Protein AF-M1GMA3-F1 (afdb_monomer_lite)

Organism: Cirrhinus mrigala (NCBI:txid683832)

Secondary structure (DSSP, 8-state):
---------------SHHHHHHHHHHHHHHSS------EEE-EEE--TTT-SSS-EEESSSTT-EEETT-EEETTEEEP-S-S---------------SSS-SS---EEEEEEEEE--TTTTS-EEEEEEEEEESPPPP-

InterPro domains:
  IPR002960 Lymphotoxin-alpha [PR01236] (49-66)
  IPR002960 Lymphotoxin-alpha [PR01236] (69-87)
  IPR002960 Lymphotoxin-alpha [PR01236] (101-121)
  IPR002960 Lymphotoxin-alpha [PR01236] (126-140)
  IPR006052 Tumour necrosis factor domain [PF00229] (55-137)
  IPR006052 Tumour necrosis factor domain [PS50049] (38-140)
  IPR008983 Tumour necrosis factor-like domain superfamily [G3DSA:2.60.120.40] (28-140)
  IPR008983 Tumour necrosis factor-like domain superfamily [SSF49842] (37-137)

Radius of gyration: 21.77 Å; chains: 1; bounding box: 49×52×54 Å

pLDDT: mean 76.59, std 21.21, range [29.86, 96.94]

Structure (mmCIF, N/CA/C/O backbone):
data_AF-M1GMA3-F1
#
_entry.id   AF-M1GMA3-F1
#
loop_
_atom_site.group_PDB
_atom_site.id
_atom_site.type_symbol
_atom_site.label_atom_id
_atom_site.label_alt_id
_atom_site.label_comp_id
_atom_site.label_asym_id
_atom_site.label_entity_id
_atom_site.label_seq_id
_atom_site.pdbx_PDB_ins_code
_atom_site.Cartn_x
_atom_site.Cartn_y
_atom_site.Cartn_z
_atom_site.occupancy
_atom_site.B_iso_or_equiv
_atom_site.auth_seq_id
_atom_site.auth_comp_id
_atom_site.auth_asym_id
_atom_site.auth_atom_id
_atom_site.pdbx_PDB_model_num
ATOM 1 N N . ALA A 1 1 ? -0.724 -16.749 -13.989 1.00 35.34 1 ALA A N 1
ATOM 2 C CA . ALA A 1 1 ? -1.403 -17.084 -12.723 1.00 35.34 1 ALA A CA 1
ATOM 3 C C . ALA A 1 1 ? -0.472 -17.984 -11.923 1.00 35.34 1 ALA A C 1
ATOM 5 O O . ALA A 1 1 ? -0.035 -18.988 -12.469 1.00 35.34 1 ALA A O 1
ATOM 6 N N . ALA A 1 2 ? -0.097 -17.596 -10.706 1.00 29.86 2 ALA A N 1
ATOM 7 C CA . ALA A 1 2 ? 0.725 -18.425 -9.828 1.00 29.86 2 ALA A CA 1
ATOM 8 C C . ALA A 1 2 ? -0.135 -18.855 -8.637 1.00 29.86 2 ALA A C 1
ATOM 10 O O . ALA A 1 2 ? -0.730 -18.011 -7.970 1.00 29.86 2 ALA A O 1
ATOM 11 N N . THR A 1 3 ? -0.224 -20.162 -8.407 1.00 30.78 3 THR A N 1
ATOM 12 C CA . THR A 1 3 ? -0.965 -20.757 -7.293 1.00 30.78 3 THR A CA 1
ATOM 13 C C . THR A 1 3 ? 0.042 -21.275 -6.278 1.00 30.78 3 THR A C 1
ATOM 15 O O . THR A 1 3 ? 0.908 -22.078 -6.620 1.00 30.78 3 THR A O 1
ATOM 18 N N . VAL A 1 4 ? -0.069 -20.820 -5.031 1.00 31.38 4 VAL A N 1
ATOM 19 C CA . VAL A 1 4 ? 0.699 -21.360 -3.905 1.00 31.38 4 VAL A CA 1
ATOM 20 C C . VAL A 1 4 ? -0.169 -22.410 -3.214 1.00 31.38 4 VAL A C 1
ATOM 22 O O . VAL A 1 4 ? -1.209 -22.080 -2.649 1.00 31.38 4 VAL A O 1
ATOM 25 N N . CYS A 1 5 ? 0.246 -23.675 -3.272 1.00 31.34 5 CYS A N 1
ATOM 26 C CA . CYS A 1 5 ? -0.392 -24.777 -2.552 1.00 31.34 5 CYS A CA 1
ATOM 27 C C . CYS A 1 5 ? 0.442 -25.129 -1.316 1.00 31.34 5 CYS A C 1
ATOM 29 O O . CYS A 1 5 ? 1.609 -25.491 -1.446 1.00 31.34 5 CYS A O 1
ATOM 31 N N . PHE A 1 6 ? -0.157 -25.078 -0.125 1.00 39.34 6 PHE A N 1
ATOM 32 C CA . PHE A 1 6 ? 0.461 -25.608 1.090 1.00 39.34 6 PHE A CA 1
ATOM 33 C C . PHE A 1 6 ? -0.096 -27.000 1.385 1.00 39.34 6 PHE A C 1
ATOM 35 O O . PHE A 1 6 ? -1.262 -27.152 1.747 1.00 39.34 6 PHE A O 1
ATOM 42 N N . THR A 1 7 ? 0.741 -28.027 1.263 1.00 37.69 7 THR A N 1
ATOM 43 C CA . THR A 1 7 ? 0.444 -29.364 1.785 1.00 37.69 7 THR A CA 1
ATOM 44 C C . THR A 1 7 ? 0.881 -29.435 3.244 1.00 37.69 7 THR A C 1
ATOM 46 O O . THR A 1 7 ? 2.074 -29.488 3.542 1.00 37.69 7 THR A O 1
ATOM 49 N N . LEU A 1 8 ? -0.082 -29.429 4.167 1.00 40.69 8 LEU A N 1
ATOM 50 C CA . LEU A 1 8 ? 0.176 -29.687 5.583 1.00 40.69 8 LEU A CA 1
ATOM 51 C C . LEU A 1 8 ? 0.424 -31.185 5.783 1.00 40.69 8 LEU A C 1
ATOM 53 O O . LEU A 1 8 ? -0.509 -31.986 5.788 1.00 40.69 8 LEU A O 1
ATOM 57 N N . ASN A 1 9 ? 1.691 -31.561 5.955 1.00 34.72 9 ASN A N 1
ATOM 58 C CA . ASN A 1 9 ? 2.058 -32.917 6.339 1.00 34.72 9 ASN A CA 1
ATOM 59 C C . ASN A 1 9 ? 1.936 -33.050 7.866 1.00 34.72 9 ASN A C 1
ATOM 61 O O . ASN A 1 9 ? 2.727 -32.482 8.622 1.00 34.72 9 ASN A O 1
ATOM 65 N N . LYS A 1 10 ? 0.894 -33.743 8.333 1.00 36.56 10 LYS A N 1
ATOM 66 C CA . LYS A 1 10 ? 0.635 -33.955 9.762 1.00 36.56 10 LYS A CA 1
ATOM 67 C C . LYS A 1 10 ? 1.551 -35.066 10.282 1.00 36.56 10 LYS A C 1
ATOM 69 O O . LYS A 1 10 ? 1.175 -36.232 10.273 1.00 36.56 10 LYS A O 1
ATOM 74 N N . SER A 1 11 ? 2.734 -34.696 10.766 1.00 42.72 11 SER A N 1
ATOM 75 C CA . SER A 1 11 ? 3.538 -35.580 11.614 1.00 42.72 11 SER A CA 1
ATOM 76 C C . SER A 1 11 ? 2.916 -35.622 13.013 1.00 42.72 11 SER A C 1
ATOM 78 O O . SER A 1 11 ? 2.825 -34.596 13.690 1.00 42.72 11 SER A O 1
ATOM 80 N N . GLN A 1 12 ? 2.416 -36.789 13.422 1.00 48.56 12 GLN A N 1
ATOM 81 C CA . GLN A 1 12 ? 2.020 -37.046 14.805 1.00 48.56 12 GLN A CA 1
ATOM 82 C C . GLN A 1 12 ? 3.291 -37.184 15.643 1.00 48.56 12 GLN A C 1
ATOM 84 O O . GLN A 1 12 ? 3.921 -38.235 15.636 1.00 48.56 12 GLN A O 1
ATOM 89 N N . ASN A 1 13 ? 3.661 -36.129 16.367 1.00 40.94 13 ASN A N 1
ATOM 90 C CA . ASN A 1 13 ? 4.629 -36.241 17.449 1.00 40.94 13 ASN A CA 1
ATOM 91 C C . ASN A 1 13 ? 4.067 -35.563 18.706 1.00 40.94 13 ASN A C 1
ATOM 93 O O . ASN A 1 13 ? 3.649 -34.408 18.662 1.00 40.94 13 ASN A O 1
ATOM 97 N N . ASN A 1 14 ? 3.993 -36.371 19.765 1.00 40.75 14 ASN A N 1
ATOM 98 C CA . ASN A 1 14 ? 3.551 -36.148 21.144 1.00 40.75 14 ASN A CA 1
ATOM 99 C C . ASN A 1 14 ? 3.031 -34.749 21.512 1.00 40.75 14 ASN A C 1
ATOM 101 O O . ASN A 1 14 ? 3.751 -33.758 21.624 1.00 40.75 14 ASN A O 1
ATOM 105 N N . GLN A 1 15 ? 1.722 -34.728 21.740 1.00 51.31 15 GLN A N 1
ATOM 106 C CA . GLN A 1 15 ? 0.866 -33.564 21.839 1.00 51.31 15 GLN A CA 1
ATOM 107 C C . GLN A 1 15 ? 0.492 -33.309 23.305 1.00 51.31 15 GLN A C 1
ATOM 109 O O . GLN A 1 15 ? -0.585 -33.699 23.739 1.00 51.31 15 GLN A O 1
ATOM 114 N N . GLU A 1 16 ? 1.366 -32.642 24.060 1.00 46.53 16 GLU A N 1
ATOM 115 C CA . GLU A 1 16 ? 1.027 -32.196 25.426 1.00 46.53 16 GLU A CA 1
ATOM 116 C C . GLU A 1 16 ? 1.338 -30.707 25.657 1.00 46.53 16 GLU A C 1
ATOM 118 O O . GLU A 1 16 ? 0.522 -29.989 26.220 1.00 46.53 16 GLU A O 1
ATOM 123 N N . SER A 1 17 ? 2.416 -30.168 25.075 1.00 45.75 17 SER A N 1
ATOM 124 C CA . SER A 1 17 ? 2.776 -28.744 25.235 1.00 45.75 17 SER A CA 1
ATOM 125 C C . SER A 1 17 ? 2.035 -27.781 24.282 1.00 45.75 17 SER A C 1
ATOM 127 O O . SER A 1 17 ? 1.760 -26.634 24.629 1.00 45.75 17 SER A O 1
ATOM 129 N N . GLY A 1 18 ? 1.648 -28.233 23.083 1.00 46.16 18 GLY A N 1
ATOM 130 C CA . GLY A 1 18 ? 1.003 -27.377 22.071 1.00 46.16 18 GLY A CA 1
ATOM 131 C C . GLY A 1 18 ? -0.497 -27.133 22.281 1.00 46.16 18 GLY A C 1
ATOM 132 O O . GLY A 1 18 ? -1.074 -26.246 21.646 1.00 46.16 18 GLY A O 1
ATOM 133 N N . ASN A 1 19 ? -1.138 -27.917 23.151 1.00 48.44 19 ASN A N 1
ATOM 134 C CA . ASN A 1 19 ? -2.568 -27.795 23.428 1.00 48.44 19 ASN A CA 1
ATOM 135 C C . ASN A 1 19 ? -2.839 -26.636 24.392 1.00 48.44 19 ASN A C 1
ATOM 137 O O . ASN A 1 19 ? -3.740 -25.847 24.132 1.00 48.44 19 ASN A O 1
ATOM 141 N N . GLU A 1 20 ? -2.010 -26.487 25.426 1.00 49.41 20 GLU A N 1
ATOM 142 C CA . GLU A 1 20 ? -2.079 -25.413 26.428 1.00 49.41 20 GLU A CA 1
ATOM 143 C C . GLU A 1 20 ? -2.001 -24.022 25.779 1.00 49.41 20 GLU A C 1
ATOM 145 O O . GLU A 1 20 ? -2.865 -23.175 26.002 1.00 49.41 20 GLU A O 1
ATOM 150 N N . LEU A 1 21 ? -1.036 -23.811 24.874 1.00 53.88 21 LEU A N 1
ATOM 151 C CA . LEU A 1 21 ? -0.874 -22.528 24.181 1.00 53.88 21 LEU A CA 1
ATOM 152 C C . LEU A 1 21 ? -2.060 -22.215 23.248 1.00 53.88 21 LEU A C 1
ATOM 154 O O . LEU A 1 21 ? -2.468 -21.062 23.114 1.00 53.88 21 LEU A O 1
ATOM 158 N N . ARG A 1 22 ? -2.644 -23.242 22.607 1.00 50.38 22 ARG A N 1
ATOM 159 C CA . ARG A 1 22 ? -3.828 -23.092 21.738 1.00 50.38 22 ARG A CA 1
ATOM 160 C C . ARG A 1 22 ? -5.124 -22.903 22.519 1.00 50.38 22 ARG A C 1
ATOM 162 O O . ARG A 1 22 ? -6.023 -22.240 22.006 1.00 50.38 22 ARG A O 1
ATOM 169 N N . LEU A 1 23 ? -5.234 -23.495 23.706 1.00 54.00 23 LEU A N 1
ATOM 170 C CA . LEU A 1 23 ? -6.373 -23.331 24.607 1.00 54.00 23 LEU A CA 1
ATOM 171 C C . LEU A 1 23 ? -6.350 -21.931 25.225 1.00 54.00 23 LEU A C 1
ATOM 173 O O . LEU A 1 23 ? -7.351 -21.228 25.129 1.00 54.00 23 LEU A O 1
ATOM 177 N N . ALA A 1 24 ? -5.189 -21.456 25.689 1.00 51.25 24 ALA A N 1
ATOM 178 C CA . ALA A 1 24 ? -5.021 -20.095 26.202 1.00 51.25 24 ALA A CA 1
ATOM 179 C C . ALA A 1 24 ? -5.343 -19.015 25.148 1.00 51.25 24 ALA A C 1
ATOM 181 O O . ALA A 1 24 ? -6.018 -18.033 25.457 1.00 51.25 24 ALA A O 1
ATOM 182 N N . LEU A 1 25 ? -4.937 -19.229 23.887 1.00 51.09 25 LEU A N 1
ATOM 183 C CA . LEU A 1 25 ? -5.265 -18.364 22.741 1.00 51.09 25 LEU A CA 1
ATOM 184 C C . LEU A 1 25 ? -6.718 -18.474 22.257 1.00 51.09 25 LEU A C 1
ATOM 186 O O . LEU A 1 25 ? -7.117 -17.705 21.393 1.00 51.09 25 LEU A O 1
ATOM 190 N N . ARG A 1 26 ? -7.509 -19.441 22.724 1.00 53.22 26 ARG A N 1
ATOM 191 C CA . ARG A 1 26 ? -8.947 -19.517 22.414 1.00 53.22 26 ARG A CA 1
ATOM 192 C C . ARG A 1 26 ? -9.786 -18.960 23.556 1.00 53.22 26 ARG A C 1
ATOM 194 O O . ARG A 1 26 ? -10.747 -18.251 23.283 1.00 53.22 26 ARG A O 1
ATOM 201 N N . ASP A 1 27 ? -9.382 -19.206 24.798 1.00 51.81 27 ASP A N 1
ATOM 202 C CA . ASP A 1 27 ? -10.095 -18.745 25.993 1.00 51.81 27 ASP A CA 1
ATOM 203 C C . ASP A 1 27 ? -9.977 -17.239 26.245 1.00 51.81 27 ASP A C 1
ATOM 205 O O . ASP A 1 27 ? -10.897 -16.631 26.787 1.00 51.81 27 ASP A O 1
ATOM 209 N N . THR A 1 28 ? -8.888 -16.601 25.809 1.00 50.34 28 THR A N 1
ATOM 210 C CA . THR A 1 28 ? -8.774 -15.132 25.869 1.00 50.34 28 THR A CA 1
ATOM 211 C C . THR A 1 28 ? -9.664 -14.425 24.847 1.00 50.34 28 THR A C 1
ATOM 213 O O . THR A 1 28 ? -10.107 -13.312 25.102 1.00 50.34 28 THR A O 1
ATOM 216 N N . PHE A 1 29 ? -9.985 -15.071 23.722 1.00 48.78 29 PHE A N 1
ATOM 217 C CA . PHE A 1 29 ? -10.790 -14.476 22.647 1.00 48.78 29 PHE A CA 1
ATOM 218 C C . PHE A 1 29 ? -12.264 -14.908 22.662 1.00 48.78 29 PHE A C 1
ATOM 220 O O . PHE A 1 29 ? -13.071 -14.327 21.947 1.00 48.78 29 PHE A O 1
ATOM 227 N N . SER A 1 30 ? -12.644 -15.923 23.441 1.00 49.31 30 SER A N 1
ATOM 228 C CA . SER A 1 30 ? -14.041 -16.369 23.563 1.00 49.31 30 SER A CA 1
ATOM 229 C C . SER A 1 30 ? -14.845 -15.568 24.593 1.00 49.31 30 SER A C 1
ATOM 231 O O . SER A 1 30 ? -16.072 -15.649 24.606 1.00 49.31 30 SER A O 1
ATOM 233 N N . LYS A 1 31 ? -14.161 -14.813 25.465 1.00 47.47 31 LYS A N 1
ATOM 234 C CA . LYS A 1 31 ? -14.759 -14.130 26.622 1.00 47.47 31 LYS A CA 1
ATOM 235 C C . LYS A 1 31 ? -15.082 -12.654 26.395 1.00 47.47 31 LYS A C 1
ATOM 237 O O . LYS A 1 31 ? -15.864 -12.084 27.151 1.00 47.47 31 LYS A O 1
ATOM 242 N N . GLU A 1 32 ? -14.523 -12.050 25.355 1.00 48.12 32 GLU A N 1
ATOM 243 C CA . GLU A 1 32 ? -14.961 -10.749 24.859 1.00 48.12 32 GLU A CA 1
ATOM 244 C C . GLU A 1 32 ? -15.945 -10.973 23.706 1.00 48.12 32 GLU A C 1
ATOM 246 O O . GLU A 1 32 ? -15.827 -11.949 22.966 1.00 48.12 32 GLU A O 1
ATOM 251 N N . ASN A 1 33 ? -16.925 -10.085 23.521 1.00 46.62 33 ASN A N 1
ATOM 252 C CA . ASN A 1 33 ? -17.676 -9.989 22.265 1.00 46.62 33 ASN A CA 1
ATOM 253 C C . ASN A 1 33 ? -16.687 -9.567 21.163 1.00 46.62 33 ASN A C 1
ATOM 255 O O . ASN A 1 33 ? -16.650 -8.399 20.778 1.00 46.62 33 ASN A O 1
ATOM 259 N N . VAL A 1 34 ? -15.823 -10.484 20.716 1.00 51.25 34 VAL A N 1
ATOM 260 C CA . VAL A 1 34 ? -14.736 -10.191 19.787 1.00 51.25 34 VAL A CA 1
ATOM 261 C C . VAL A 1 34 ? -15.373 -9.874 18.446 1.00 51.25 34 VAL A C 1
ATOM 263 O O . VAL A 1 34 ? -15.679 -10.751 17.637 1.00 51.25 34 VAL A O 1
ATOM 266 N N . THR A 1 35 ? -15.563 -8.578 18.204 1.00 55.22 35 THR A N 1
ATOM 267 C CA . THR A 1 35 ? -15.587 -8.017 16.858 1.00 55.22 35 THR A CA 1
ATOM 268 C C . THR A 1 35 ? -14.470 -8.700 16.083 1.00 55.22 35 THR A C 1
ATOM 270 O O . THR A 1 35 ? -13.341 -8.719 16.576 1.00 55.22 35 THR A O 1
ATOM 273 N N . SER A 1 36 ? -14.786 -9.320 14.939 1.00 65.56 36 SER A N 1
ATOM 274 C CA . SER A 1 36 ? -13.828 -10.097 14.139 1.00 65.56 36 SER A CA 1
ATOM 275 C C . SER A 1 36 ? -12.450 -9.437 14.169 1.00 65.56 36 SER A C 1
ATOM 277 O O . SER A 1 36 ? -12.379 -8.237 13.901 1.00 65.56 36 SER A O 1
ATOM 279 N N . ARG A 1 37 ? -11.389 -10.178 14.509 1.00 79.81 37 ARG A N 1
ATOM 280 C CA . ARG A 1 37 ? -10.025 -9.637 14.621 1.00 79.81 37 ARG A CA 1
ATOM 281 C C . ARG A 1 37 ? -9.732 -8.668 13.467 1.00 79.81 37 ARG A C 1
ATOM 283 O O . ARG A 1 37 ? -10.014 -8.998 12.313 1.00 79.81 37 ARG A O 1
ATOM 290 N N . ALA A 1 38 ? -9.216 -7.483 13.794 1.00 91.75 38 ALA A N 1
ATOM 291 C CA . ALA A 1 38 ? -8.900 -6.454 12.812 1.00 91.75 38 ALA A CA 1
ATOM 292 C C . ALA A 1 38 ? -7.959 -7.031 11.747 1.00 91.75 38 ALA A C 1
ATOM 294 O O . ALA A 1 38 ? -6.817 -7.391 12.039 1.00 91.75 38 ALA A O 1
ATOM 295 N N . ALA A 1 39 ? -8.467 -7.170 10.526 1.00 93.25 39 ALA A N 1
ATOM 296 C CA . ALA A 1 39 ? -7.708 -7.643 9.382 1.00 93.25 39 ALA A CA 1
ATOM 297 C C . ALA A 1 39 ? -8.175 -6.932 8.112 1.00 93.25 39 ALA A C 1
ATOM 299 O O . ALA A 1 39 ? -9.360 -6.662 7.922 1.00 93.25 39 ALA A O 1
ATOM 300 N N . ILE A 1 40 ? -7.223 -6.613 7.246 1.00 93.69 40 ILE A N 1
ATOM 301 C CA . ILE A 1 40 ? -7.501 -6.015 5.949 1.00 93.69 40 ILE A CA 1
ATOM 302 C C . ILE A 1 40 ? -6.492 -6.553 4.939 1.00 93.69 40 ILE A C 1
ATOM 304 O O . ILE A 1 40 ? -5.299 -6.655 5.229 1.00 93.69 40 ILE A O 1
ATOM 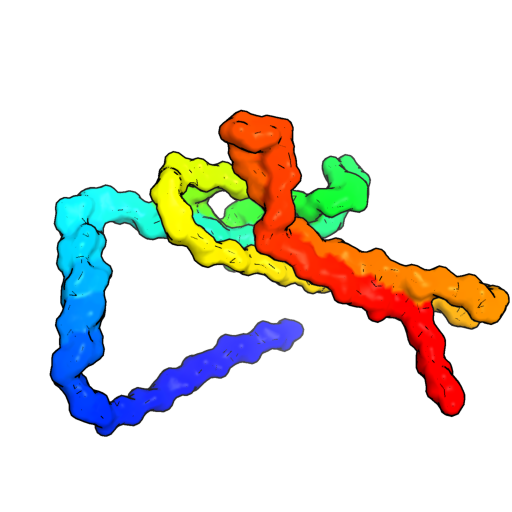308 N N . HIS A 1 41 ? -6.985 -6.923 3.765 1.00 94.62 41 HIS A N 1
ATOM 309 C CA . HIS A 1 41 ? -6.178 -7.223 2.591 1.00 94.62 41 HIS A CA 1
ATOM 310 C C . HIS A 1 41 ? -6.716 -6.376 1.448 1.00 94.62 41 HIS A C 1
ATOM 312 O O . HIS A 1 41 ? -7.928 -6.307 1.243 1.00 94.62 41 HIS A O 1
ATOM 318 N N . LEU A 1 42 ? -5.822 -5.718 0.721 1.00 94.31 42 LEU A N 1
ATOM 319 C CA . LEU A 1 42 ? -6.180 -4.784 -0.336 1.00 94.31 42 LEU A CA 1
ATOM 320 C C . LEU A 1 42 ? -5.421 -5.140 -1.602 1.00 94.31 42 LEU A C 1
ATOM 322 O O . LEU A 1 42 ? -4.239 -5.482 -1.561 1.00 94.31 42 LEU A O 1
ATOM 326 N N . THR A 1 43 ? -6.101 -4.975 -2.726 1.00 93.62 43 THR A N 1
ATOM 327 C CA . THR A 1 43 ? -5.487 -4.931 -4.046 1.00 93.62 43 THR A CA 1
ATOM 328 C C . THR A 1 43 ? -5.532 -3.491 -4.542 1.00 93.62 43 THR A C 1
ATOM 330 O O . THR A 1 43 ? -6.383 -2.694 -4.141 1.00 93.62 43 THR A O 1
ATOM 333 N N . GLY A 1 44 ? -4.568 -3.100 -5.362 1.00 90.94 44 GLY A N 1
ATOM 334 C CA . GLY A 1 44 ? -4.445 -1.723 -5.813 1.00 90.94 44 GLY A CA 1
ATOM 335 C C . GLY A 1 44 ? -3.529 -1.626 -7.014 1.00 90.94 44 GLY A C 1
ATOM 336 O O . GLY A 1 44 ? -2.765 -2.546 -7.307 1.00 90.94 44 GLY A O 1
ATOM 337 N N . ALA A 1 45 ? -3.617 -0.503 -7.710 1.00 89.50 45 ALA A N 1
ATOM 338 C CA . ALA A 1 45 ? -2.775 -0.221 -8.858 1.00 89.50 45 ALA A CA 1
ATOM 339 C C . ALA A 1 45 ? -2.307 1.230 -8.820 1.00 89.50 45 ALA A C 1
ATOM 341 O O . ALA A 1 45 ? -2.939 2.101 -8.215 1.00 89.50 45 ALA A O 1
ATOM 342 N N . TYR A 1 46 ? -1.186 1.479 -9.488 1.00 89.94 46 TYR A N 1
ATOM 343 C CA . TYR A 1 46 ? -0.761 2.834 -9.784 1.00 89.94 46 TYR A CA 1
ATOM 344 C C . TYR A 1 46 ? -1.753 3.481 -10.756 1.00 89.94 46 TYR A C 1
ATOM 346 O O . TYR A 1 46 ? -2.117 2.882 -11.769 1.00 89.94 46 TYR A O 1
ATOM 354 N N . ASN A 1 47 ? -2.182 4.703 -10.448 1.00 89.38 47 ASN A N 1
ATOM 355 C CA . ASN A 1 47 ? -3.005 5.505 -11.341 1.00 89.38 47 ASN A CA 1
ATOM 356 C C . ASN A 1 47 ? -2.429 6.930 -11.412 1.00 89.38 47 ASN A C 1
ATOM 358 O O . ASN A 1 47 ? -2.620 7.695 -10.461 1.00 89.38 47 ASN A O 1
ATOM 362 N N . PRO A 1 48 ? -1.779 7.308 -12.531 1.00 88.31 48 PRO A N 1
ATOM 363 C CA . PRO A 1 48 ? -1.097 8.597 -12.659 1.00 88.31 48 PRO A CA 1
ATOM 364 C C . PRO A 1 48 ? -2.054 9.792 -12.576 1.00 88.31 48 PRO A C 1
ATOM 366 O O . PRO A 1 48 ? -1.645 10.881 -12.191 1.00 88.31 48 PRO A O 1
ATOM 369 N N . ASN A 1 49 ? -3.340 9.593 -12.880 1.00 90.88 49 ASN A N 1
ATOM 370 C CA . ASN A 1 49 ? -4.352 10.647 -12.780 1.00 90.88 49 ASN A CA 1
ATOM 371 C C . ASN A 1 49 ? -4.816 10.890 -11.333 1.00 90.88 49 ASN A C 1
ATOM 373 O O . ASN A 1 49 ? -5.541 11.847 -11.074 1.00 90.88 49 ASN A O 1
ATOM 377 N N . VAL A 1 50 ? -4.452 10.006 -10.398 1.00 86.31 50 VAL A N 1
ATOM 378 C CA . VAL A 1 50 ? -4.906 10.032 -8.999 1.00 86.31 50 VAL A CA 1
ATOM 379 C C . VAL A 1 50 ? -3.757 10.373 -8.051 1.00 86.31 50 VAL A C 1
ATOM 381 O O . VAL A 1 50 ? -3.958 11.098 -7.073 1.00 86.31 50 VAL A O 1
ATOM 384 N N . SER A 1 51 ? -2.559 9.846 -8.305 1.00 86.56 51 SER A N 1
ATOM 385 C CA . SER A 1 51 ? -1.346 10.163 -7.551 1.00 86.56 51 SER A CA 1
ATOM 386 C C . SER A 1 51 ? -0.103 9.842 -8.379 1.00 86.56 51 SER A C 1
ATOM 388 O O . SER A 1 51 ? -0.086 8.874 -9.136 1.00 86.56 51 SER A O 1
ATOM 390 N N . ALA A 1 52 ? 0.945 10.648 -8.208 1.00 85.44 52 ALA A N 1
ATOM 391 C CA . ALA A 1 52 ? 2.227 10.431 -8.866 1.00 85.44 52 ALA A CA 1
ATOM 392 C C . ALA A 1 52 ? 3.033 9.274 -8.247 1.00 85.44 52 ALA A C 1
ATOM 394 O O . ALA A 1 52 ? 3.820 8.649 -8.951 1.00 85.44 52 ALA A O 1
ATOM 395 N N . ASP A 1 53 ? 2.826 8.974 -6.963 1.00 85.38 53 ASP A N 1
ATOM 396 C CA . ASP A 1 53 ? 3.731 8.154 -6.148 1.00 85.38 53 ASP A CA 1
ATOM 397 C C . ASP A 1 53 ? 3.025 7.220 -5.145 1.00 85.38 53 ASP A C 1
ATOM 399 O O . ASP A 1 53 ? 3.678 6.392 -4.508 1.00 85.38 53 ASP A O 1
ATOM 403 N N . ARG A 1 54 ? 1.695 7.301 -5.003 1.00 89.06 54 ARG A N 1
ATOM 404 C CA . ARG A 1 54 ? 0.908 6.462 -4.085 1.00 89.06 54 ARG A CA 1
ATOM 405 C C . ARG A 1 54 ? -0.011 5.515 -4.847 1.00 89.06 54 ARG A C 1
ATOM 407 O O . ARG A 1 54 ? -0.629 5.880 -5.847 1.00 89.06 54 ARG A O 1
ATOM 414 N N . LEU A 1 55 ? -0.139 4.295 -4.332 1.00 90.31 55 LEU A N 1
ATOM 415 C CA . LEU A 1 55 ? -1.082 3.311 -4.858 1.00 90.31 55 LEU A CA 1
ATOM 416 C C . LEU A 1 55 ? -2.521 3.696 -4.516 1.00 90.31 55 LEU A C 1
ATOM 418 O O . LEU A 1 55 ? -2.811 4.186 -3.423 1.00 90.31 55 LEU A O 1
ATOM 422 N N . ASP A 1 56 ? -3.427 3.427 -5.451 1.00 90.12 56 ASP A N 1
ATOM 423 C CA . ASP A 1 56 ? -4.859 3.559 -5.226 1.00 90.12 56 ASP A CA 1
ATOM 424 C C . ASP A 1 56 ? -5.451 2.196 -4.840 1.00 90.12 56 ASP A C 1
ATOM 426 O O . ASP A 1 56 ? -5.570 1.289 -5.672 1.00 90.12 56 ASP A O 1
ATOM 430 N N . TRP A 1 57 ? -5.781 2.040 -3.556 1.00 90.62 57 TRP A N 1
ATOM 431 C CA . TRP A 1 57 ? -6.308 0.797 -2.995 1.00 90.62 57 TRP A CA 1
ATOM 432 C C . TRP A 1 57 ? -7.791 0.615 -3.320 1.00 90.62 57 TRP A C 1
ATOM 434 O O . TRP A 1 57 ? -8.632 1.468 -3.023 1.00 90.62 57 TRP A O 1
ATOM 444 N N . LYS A 1 58 ? -8.138 -0.547 -3.871 1.00 83.62 58 LYS A N 1
ATOM 445 C CA . LYS A 1 58 ? -9.508 -0.940 -4.195 1.00 83.62 58 LYS A CA 1
ATOM 446 C C . LYS A 1 58 ? -10.064 -1.827 -3.081 1.00 83.62 58 LYS A C 1
ATOM 448 O O . LYS A 1 58 ? -9.424 -2.768 -2.628 1.00 83.62 58 LYS A O 1
ATOM 453 N N . ARG A 1 59 ? -11.270 -1.494 -2.611 1.00 71.12 59 ARG A N 1
ATOM 454 C CA . ARG A 1 59 ? -11.888 -2.121 -1.426 1.00 71.12 59 ARG A CA 1
ATOM 455 C C . ARG A 1 59 ? -12.776 -3.331 -1.721 1.00 71.12 59 ARG A C 1
ATOM 457 O O . ARG A 1 59 ? -13.037 -4.091 -0.804 1.00 71.12 59 ARG A O 1
ATOM 464 N N . ASN A 1 60 ? -13.210 -3.516 -2.967 1.00 72.56 60 ASN A N 1
ATOM 465 C CA . ASN A 1 60 ? -14.203 -4.532 -3.350 1.00 72.56 60 ASN A CA 1
ATOM 466 C C . ASN A 1 60 ? -13.800 -5.264 -4.640 1.00 72.56 60 ASN A C 1
ATOM 468 O O . ASN A 1 60 ? -14.629 -5.467 -5.526 1.00 72.56 60 ASN A O 1
ATOM 472 N N . GLN A 1 61 ? -12.515 -5.575 -4.792 1.00 80.00 61 GLN A N 1
ATOM 473 C CA . GLN A 1 61 ? -11.998 -6.226 -5.991 1.00 80.00 61 GLN A CA 1
ATOM 474 C C . GLN A 1 61 ? -11.162 -7.449 -5.619 1.00 80.00 61 GLN A C 1
ATOM 476 O O . GLN A 1 61 ? -10.405 -7.422 -4.650 1.00 80.00 61 GLN A O 1
ATOM 481 N N . ASP A 1 62 ? -11.307 -8.517 -6.400 1.00 84.62 62 ASP A N 1
ATOM 482 C CA . ASP A 1 62 ? -10.591 -9.781 -6.235 1.00 84.62 62 ASP A CA 1
ATOM 483 C C . ASP A 1 62 ? -10.760 -10.388 -4.831 1.00 84.62 62 ASP A C 1
ATOM 485 O O . ASP A 1 62 ? -11.864 -10.754 -4.434 1.00 84.62 62 ASP A O 1
ATOM 489 N N . GLN A 1 63 ? -9.661 -10.514 -4.085 1.00 88.94 63 GLN A N 1
ATOM 490 C CA . GLN A 1 63 ? -9.607 -11.075 -2.735 1.00 88.94 63 GLN A CA 1
ATOM 491 C C . GLN A 1 63 ? -9.514 -9.984 -1.655 1.00 88.94 63 GLN A C 1
ATOM 493 O O . GLN A 1 63 ? -9.166 -10.282 -0.512 1.00 88.94 63 GLN A O 1
ATOM 498 N N . ALA A 1 64 ? -9.787 -8.719 -2.001 1.00 91.88 64 ALA A N 1
ATOM 499 C CA . ALA A 1 64 ? -9.779 -7.626 -1.039 1.00 91.88 64 ALA A CA 1
ATOM 500 C C . ALA A 1 64 ? -10.905 -7.785 -0.006 1.00 91.88 64 ALA A C 1
ATOM 502 O O . ALA A 1 64 ? -12.047 -8.098 -0.345 1.00 91.88 64 ALA A O 1
ATOM 503 N N . PHE A 1 65 ? -10.585 -7.545 1.262 1.00 91.38 65 PHE A N 1
ATOM 504 C CA . PHE A 1 65 ? -11.549 -7.555 2.358 1.00 91.38 65 PHE A CA 1
ATOM 505 C C . PHE A 1 65 ? -11.085 -6.642 3.491 1.00 91.38 65 PHE A C 1
ATOM 507 O O . PHE A 1 65 ? -9.890 -6.391 3.647 1.00 91.38 65 PHE A O 1
ATOM 514 N N . ALA A 1 66 ? -12.032 -6.205 4.318 1.00 91.56 66 ALA A N 1
ATOM 515 C CA . ALA A 1 66 ? -11.776 -5.476 5.553 1.00 91.56 66 ALA A CA 1
ATOM 516 C C . ALA A 1 66 ? -12.698 -5.988 6.666 1.00 91.56 66 ALA A C 1
ATOM 518 O O . ALA A 1 66 ? -13.889 -6.206 6.444 1.00 91.56 66 ALA A O 1
ATOM 519 N N . SER A 1 67 ? -12.152 -6.181 7.864 1.00 90.56 67 SER A N 1
ATOM 520 C CA . SER A 1 67 ? -12.878 -6.650 9.043 1.00 90.56 67 SER A CA 1
ATOM 521 C C . SER A 1 67 ? -12.327 -6.010 10.318 1.00 90.56 67 SER A C 1
ATOM 523 O O . SER A 1 67 ? -11.196 -5.521 10.351 1.00 90.56 67 SER A O 1
ATOM 525 N N . GLY A 1 68 ? -13.124 -6.011 11.390 1.00 89.81 68 GLY A N 1
ATOM 526 C CA . GLY A 1 68 ? -12.691 -5.505 12.699 1.00 89.81 68 GLY A CA 1
ATOM 527 C C . GLY A 1 68 ? -12.366 -4.011 12.730 1.00 89.81 68 GLY A C 1
ATOM 528 O O . GLY A 1 68 ? -11.434 -3.605 13.412 1.00 89.81 68 GLY A O 1
ATOM 529 N N . GLY A 1 69 ? -13.100 -3.199 11.963 1.00 91.75 69 GLY A N 1
ATOM 530 C CA . GLY A 1 69 ? -13.011 -1.734 12.008 1.00 91.75 69 GLY A CA 1
ATOM 531 C C . GLY A 1 69 ? -11.883 -1.103 11.187 1.00 91.75 69 GLY A C 1
ATOM 532 O O . GLY A 1 69 ? -11.858 0.119 11.061 1.00 91.75 69 GLY A O 1
ATOM 533 N N . LEU A 1 70 ? -10.985 -1.893 10.586 1.00 92.94 70 LEU A N 1
ATOM 534 C CA . LEU A 1 70 ? -10.016 -1.367 9.622 1.00 92.94 70 LEU A CA 1
ATOM 535 C C . LEU A 1 70 ? -10.748 -0.816 8.399 1.00 92.94 70 LEU A C 1
ATOM 537 O O . LEU A 1 70 ? -11.626 -1.466 7.829 1.00 92.94 70 LEU A O 1
ATOM 541 N N . LYS A 1 71 ? -10.354 0.380 7.976 1.00 92.25 71 LYS A N 1
ATOM 542 C CA . LYS A 1 71 ? -10.930 1.069 6.822 1.00 92.25 71 LYS A CA 1
ATOM 543 C C . LYS A 1 71 ? -9.836 1.740 6.011 1.00 92.25 71 LYS A C 1
ATOM 545 O O . LYS A 1 71 ? -8.755 2.014 6.524 1.00 92.25 71 LYS A O 1
ATOM 550 N N . VAL A 1 72 ? -10.142 2.000 4.746 1.00 92.19 72 VAL A N 1
ATOM 551 C CA . VAL A 1 72 ? -9.282 2.797 3.872 1.00 92.19 72 VAL A CA 1
ATOM 552 C C . VAL A 1 72 ? -9.872 4.193 3.752 1.00 92.19 72 VAL A C 1
ATOM 554 O O . VAL A 1 72 ? -11.016 4.336 3.322 1.00 92.19 72 VAL A O 1
ATOM 557 N N . GLU A 1 73 ? -9.109 5.217 4.096 1.00 91.75 73 GLU A N 1
ATOM 558 C CA . GLU A 1 73 ? -9.477 6.624 3.908 1.00 91.75 73 GLU A CA 1
ATOM 559 C C . GLU A 1 73 ? -8.289 7.328 3.263 1.00 91.75 73 GLU A C 1
ATOM 561 O O . GLU A 1 73 ? -7.149 7.064 3.621 1.00 91.75 73 GLU A O 1
ATOM 566 N N . ASP A 1 74 ? -8.536 8.111 2.214 1.00 90.12 74 ASP A N 1
ATOM 567 C CA . ASP A 1 74 ? -7.496 8.859 1.492 1.00 90.12 74 ASP A CA 1
ATOM 568 C C . ASP A 1 74 ? -6.265 8.044 1.034 1.00 90.12 74 ASP A C 1
ATOM 570 O O . ASP A 1 74 ? -5.167 8.579 0.870 1.00 90.12 74 ASP A O 1
ATOM 574 N N . ARG A 1 75 ? -6.480 6.756 0.710 1.00 90.81 75 ARG A N 1
ATOM 575 C CA . ARG A 1 75 ? -5.465 5.747 0.310 1.00 90.81 75 ARG A CA 1
ATOM 576 C C . ARG A 1 75 ? -4.576 5.258 1.458 1.00 90.81 75 ARG A C 1
ATOM 578 O O . ARG A 1 75 ? -3.504 4.697 1.228 1.00 90.81 75 ARG A O 1
ATOM 585 N N . GLU A 1 76 ? -5.046 5.408 2.685 1.00 93.44 76 GLU A N 1
ATOM 586 C CA . GLU A 1 76 ? -4.370 4.974 3.902 1.00 93.44 76 GLU A CA 1
ATOM 587 C C . GLU A 1 76 ? -5.245 4.009 4.681 1.00 93.44 76 GLU A C 1
ATOM 589 O O . GLU A 1 76 ? -6.470 4.097 4.652 1.00 93.44 76 GLU A O 1
ATOM 594 N N . ILE A 1 77 ? -4.609 3.069 5.375 1.00 95.12 77 ILE A N 1
ATOM 595 C CA . ILE A 1 77 ? -5.306 2.158 6.278 1.00 95.12 77 ILE A CA 1
ATOM 596 C C . ILE A 1 77 ? -5.389 2.837 7.640 1.00 95.12 77 ILE A C 1
ATOM 598 O O . ILE A 1 77 ? -4.365 3.093 8.274 1.00 95.12 77 ILE A O 1
ATOM 602 N N . ILE A 1 78 ? -6.609 3.088 8.101 1.00 95.75 78 ILE A N 1
ATOM 603 C CA . ILE A 1 78 ? -6.859 3.675 9.414 1.00 95.75 78 ILE A CA 1
ATOM 604 C C . ILE A 1 78 ? -6.914 2.555 10.445 1.00 95.75 78 ILE A C 1
ATOM 606 O O . ILE A 1 78 ? -7.771 1.671 10.371 1.00 95.75 78 ILE A O 1
ATOM 610 N N . ILE A 1 79 ? -5.982 2.597 11.396 1.00 94.81 79 ILE A N 1
ATOM 611 C CA . ILE A 1 79 ? -5.884 1.633 12.490 1.00 94.81 79 ILE A CA 1
ATOM 612 C C . ILE A 1 79 ? -6.908 2.012 13.574 1.00 94.81 79 ILE A C 1
ATOM 614 O O . ILE A 1 79 ? -6.805 3.107 14.123 1.00 94.81 79 ILE A O 1
ATOM 618 N N . PRO A 1 80 ? -7.899 1.152 13.883 1.00 92.88 80 PRO A N 1
ATOM 619 C CA . PRO A 1 80 ? -9.017 1.527 14.751 1.00 92.88 80 PRO A CA 1
ATOM 620 C C . PRO A 1 80 ? -8.673 1.488 16.244 1.00 92.88 80 PRO A C 1
ATOM 622 O O . PRO A 1 80 ? -9.306 2.184 17.032 1.00 92.88 80 PRO A O 1
ATOM 625 N N . THR A 1 81 ? -7.709 0.656 16.642 1.00 91.88 81 THR A N 1
ATOM 626 C CA . THR A 1 81 ? -7.340 0.434 18.045 1.00 91.88 81 THR A CA 1
ATOM 627 C C . THR A 1 81 ? -5.843 0.192 18.181 1.00 91.88 81 THR A C 1
ATOM 629 O O . THR A 1 81 ? -5.221 -0.404 17.295 1.00 91.88 81 THR A O 1
ATOM 632 N N . ASP A 1 82 ? -5.272 0.578 19.318 1.00 90.94 82 ASP A N 1
ATOM 633 C CA . ASP A 1 82 ? -3.881 0.270 19.646 1.00 90.94 82 ASP A CA 1
ATOM 634 C C . ASP A 1 82 ? -3.639 -1.244 19.706 1.00 90.94 82 ASP A C 1
ATOM 636 O O . ASP A 1 82 ? -4.512 -2.026 20.090 1.00 90.94 82 ASP A O 1
ATOM 640 N N . GLY A 1 83 ? -2.442 -1.673 19.309 1.00 91.44 83 GLY A N 1
ATOM 641 C CA . GLY A 1 83 ? -2.077 -3.084 19.328 1.00 91.44 83 GLY A CA 1
ATOM 642 C C . GLY A 1 83 ? -0.928 -3.431 18.393 1.00 91.44 83 GLY A C 1
ATOM 643 O O . GLY A 1 83 ? -0.338 -2.577 17.731 1.00 91.44 83 GLY A O 1
ATOM 644 N N . ILE A 1 84 ? -0.614 -4.724 18.348 1.00 93.25 84 ILE A N 1
ATOM 645 C CA . ILE A 1 84 ? 0.412 -5.274 17.464 1.00 93.25 84 ILE A CA 1
ATOM 646 C C . ILE A 1 84 ? -0.254 -5.725 16.166 1.00 93.25 84 ILE A C 1
ATOM 648 O O . ILE A 1 84 ? -1.116 -6.606 16.171 1.00 93.25 84 ILE A O 1
ATOM 652 N N . TYR A 1 85 ? 0.198 -5.153 15.053 1.00 94.94 85 TYR A N 1
ATOM 653 C CA . TYR A 1 85 ? -0.284 -5.471 13.714 1.00 94.94 85 TYR A CA 1
ATOM 654 C C . TYR A 1 85 ? 0.837 -6.078 12.879 1.00 94.94 85 TYR A C 1
ATOM 656 O O . TYR A 1 85 ? 1.957 -5.570 12.854 1.00 94.94 85 TYR A O 1
ATOM 664 N N . PHE A 1 86 ? 0.521 -7.156 12.166 1.00 95.88 86 PHE A N 1
ATOM 665 C CA . PHE A 1 86 ? 1.397 -7.681 11.128 1.00 95.88 86 PHE A CA 1
ATOM 666 C C . PHE A 1 86 ? 1.105 -6.946 9.820 1.00 95.88 86 PHE A C 1
ATOM 668 O O . PHE A 1 86 ? -0.015 -7.007 9.315 1.00 95.88 86 PHE A O 1
ATOM 675 N N . VAL A 1 87 ? 2.107 -6.248 9.287 1.00 96.94 87 VAL A N 1
ATOM 676 C CA . VAL A 1 87 ? 1.983 -5.434 8.074 1.00 96.94 87 VAL A CA 1
ATOM 677 C C . VAL A 1 87 ? 2.857 -6.033 6.982 1.00 96.94 87 VAL A C 1
ATOM 679 O O . VAL A 1 87 ? 4.036 -6.304 7.198 1.00 96.94 87 VAL A O 1
ATOM 682 N N . TYR A 1 88 ? 2.278 -6.214 5.801 1.00 96.94 88 TYR A N 1
ATOM 683 C CA . TYR A 1 88 ? 2.973 -6.666 4.604 1.00 96.94 88 TYR A CA 1
ATOM 684 C C . TYR A 1 88 ? 2.492 -5.857 3.402 1.00 96.94 88 TYR A C 1
ATOM 686 O O . TYR A 1 88 ? 1.383 -5.325 3.400 1.00 96.94 88 TYR A O 1
ATOM 694 N N . SER A 1 89 ? 3.333 -5.756 2.380 1.00 95.50 89 SER A N 1
ATOM 695 C CA . SER A 1 89 ? 2.961 -5.164 1.100 1.00 95.50 89 SER A CA 1
ATOM 696 C C . SER A 1 89 ? 3.853 -5.727 0.003 1.00 95.50 89 SER A C 1
ATOM 698 O O . SER A 1 89 ? 5.053 -5.926 0.209 1.00 95.50 89 SER A O 1
ATOM 700 N N . GLN A 1 90 ? 3.257 -5.979 -1.157 1.00 94.38 90 GLN A N 1
ATOM 701 C CA . GLN A 1 90 ? 3.946 -6.418 -2.360 1.00 94.38 90 GLN A CA 1
ATOM 702 C C . GLN A 1 90 ? 3.567 -5.488 -3.506 1.00 94.38 90 GLN A C 1
ATOM 704 O O . GLN A 1 90 ? 2.397 -5.162 -3.687 1.00 94.38 90 GLN A O 1
ATOM 709 N N . VAL A 1 91 ? 4.559 -5.122 -4.313 1.00 94.06 91 VAL A N 1
ATOM 710 C CA . VAL A 1 91 ? 4.361 -4.367 -5.550 1.00 94.06 91 VAL A CA 1
ATOM 711 C C . VAL A 1 91 ? 5.055 -5.066 -6.708 1.00 94.06 91 VAL A C 1
ATOM 713 O O . VAL A 1 91 ? 6.023 -5.806 -6.524 1.00 94.06 91 VAL A O 1
ATOM 716 N N . SER A 1 92 ? 4.551 -4.842 -7.914 1.00 93.56 92 SER A N 1
ATOM 717 C CA . SER A 1 92 ? 5.151 -5.336 -9.149 1.00 93.56 92 SER A CA 1
ATOM 718 C C . SER A 1 92 ? 5.289 -4.170 -10.114 1.00 93.56 92 SER A C 1
ATOM 720 O O . SER A 1 92 ? 4.318 -3.465 -10.378 1.00 93.56 92 SER A O 1
ATOM 722 N N . PHE A 1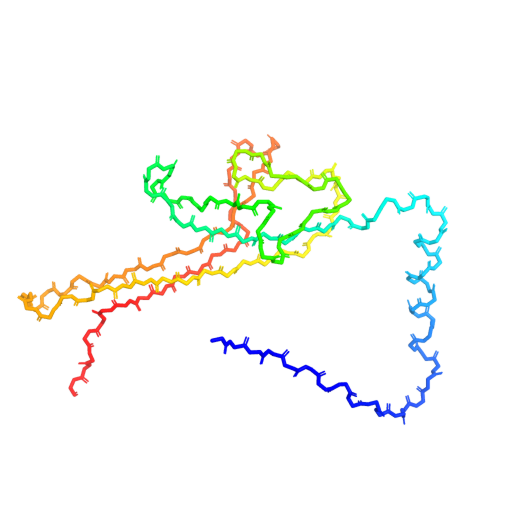 93 ? 6.506 -3.958 -10.604 1.00 91.69 93 PHE A N 1
ATOM 723 C CA . PHE A 1 93 ? 6.821 -2.895 -11.550 1.00 91.69 93 PHE A CA 1
ATOM 724 C C . PHE A 1 93 ? 6.887 -3.468 -12.963 1.00 91.69 93 PHE A 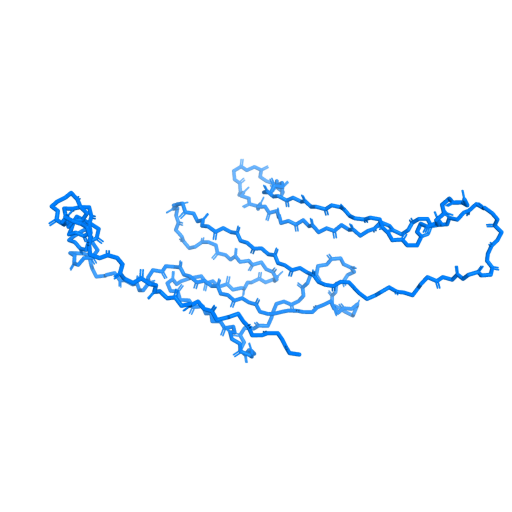C 1
ATOM 726 O O . PHE A 1 93 ? 7.414 -4.560 -13.171 1.00 91.69 93 PHE A O 1
ATOM 733 N N . HIS A 1 94 ? 6.377 -2.709 -13.929 1.00 90.50 94 HIS A N 1
ATOM 734 C CA . HIS A 1 94 ? 6.565 -2.974 -15.349 1.00 90.50 94 HIS A CA 1
ATOM 735 C C . HIS A 1 94 ? 7.431 -1.858 -15.929 1.00 90.50 94 HIS A C 1
ATOM 737 O O . HIS A 1 94 ? 7.035 -0.693 -15.901 1.00 90.50 94 HIS A O 1
ATOM 743 N N . ILE A 1 95 ? 8.628 -2.209 -16.400 1.00 87.19 95 ILE A N 1
ATOM 744 C CA . ILE A 1 95 ? 9.643 -1.254 -16.855 1.00 87.19 95 ILE A CA 1
ATOM 745 C C . ILE A 1 95 ? 10.038 -1.590 -18.284 1.00 87.19 95 ILE A C 1
ATOM 747 O O . ILE A 1 95 ? 10.249 -2.752 -18.618 1.00 87.19 95 ILE A O 1
ATOM 751 N N . SER A 1 96 ? 10.184 -0.549 -19.101 1.00 86.00 96 SER A N 1
ATOM 752 C CA . SER A 1 96 ? 10.772 -0.634 -20.433 1.00 86.00 96 SER A CA 1
ATOM 753 C C . SER A 1 96 ? 12.160 0.001 -20.407 1.00 86.00 96 SER A C 1
ATOM 755 O O . SER A 1 96 ? 12.273 1.222 -20.310 1.00 86.00 96 SER A O 1
ATOM 757 N N . CYS A 1 97 ? 13.209 -0.814 -20.504 1.00 83.12 97 CYS A N 1
ATOM 758 C CA . CYS A 1 97 ? 14.582 -0.327 -20.649 1.00 83.12 97 CYS A CA 1
ATOM 759 C C . CYS A 1 97 ? 14.834 0.089 -22.106 1.00 83.12 97 CYS A C 1
ATOM 761 O O . CYS A 1 97 ? 14.465 -0.646 -23.022 1.00 83.12 97 CYS A O 1
ATOM 763 N N . LYS A 1 98 ? 15.445 1.257 -22.337 1.00 74.81 98 LYS A N 1
ATOM 764 C CA . LYS A 1 98 ? 15.878 1.687 -23.678 1.00 74.81 98 LYS A CA 1
ATOM 765 C C . LYS A 1 98 ? 17.314 1.215 -23.917 1.00 74.81 98 LYS A C 1
ATOM 767 O O . LYS A 1 98 ? 18.157 1.420 -23.052 1.00 74.81 98 LYS A O 1
ATOM 772 N N . THR A 1 99 ? 17.581 0.603 -25.069 1.00 64.25 99 THR A N 1
ATOM 773 C CA . THR A 1 99 ? 18.901 0.049 -25.432 1.00 64.25 99 THR A CA 1
ATOM 774 C C . THR A 1 99 ? 19.791 1.012 -26.218 1.00 64.25 99 THR A C 1
ATOM 776 O O . THR A 1 99 ? 20.997 0.814 -26.241 1.00 64.25 99 THR A O 1
ATOM 779 N N . ASP A 1 100 ? 19.226 2.066 -26.814 1.00 60.41 100 ASP A N 1
ATOM 780 C CA . ASP A 1 100 ? 19.923 2.890 -27.818 1.00 60.41 100 ASP A CA 1
ATOM 781 C C . ASP A 1 100 ? 20.432 4.235 -27.261 1.00 60.41 100 ASP A C 1
ATOM 783 O O . ASP A 1 100 ? 20.471 5.240 -27.970 1.00 60.41 100 ASP A O 1
ATOM 787 N N . MET A 1 101 ? 20.773 4.288 -25.971 1.00 54.75 101 MET A N 1
ATOM 788 C CA . MET A 1 101 ? 21.279 5.502 -25.316 1.00 54.75 101 MET A CA 1
ATOM 789 C C . MET A 1 101 ? 22.793 5.392 -25.067 1.00 54.75 101 MET A C 1
ATOM 791 O O . MET A 1 101 ? 23.260 4.286 -24.798 1.00 54.75 101 MET A O 1
ATOM 795 N N . PRO A 1 102 ? 23.559 6.499 -25.180 1.00 56.12 102 PRO A N 1
ATOM 796 C CA . PRO A 1 102 ? 25.010 6.505 -24.967 1.00 56.12 102 PRO A CA 1
ATOM 797 C C . PRO A 1 102 ? 25.397 5.995 -23.566 1.00 56.12 102 PRO A C 1
ATOM 799 O O . PRO A 1 102 ? 24.585 6.079 -22.651 1.00 56.12 102 PRO A O 1
ATOM 802 N N . GLU A 1 103 ? 26.638 5.501 -23.433 1.00 56.69 103 GLU A N 1
ATOM 803 C CA . GLU A 1 103 ? 27.231 4.671 -22.350 1.00 56.69 103 GLU A CA 1
ATOM 804 C C . GLU A 1 103 ? 27.012 5.110 -20.882 1.00 56.69 103 GLU A C 1
ATOM 806 O O . GLU A 1 103 ? 27.346 4.365 -19.962 1.00 56.69 103 GLU A O 1
ATOM 811 N N . ASP A 1 104 ? 26.418 6.275 -20.632 1.00 56.09 104 ASP A N 1
ATOM 812 C CA . ASP A 1 104 ? 26.052 6.762 -19.300 1.00 56.09 104 ASP A CA 1
ATOM 813 C C . ASP A 1 104 ? 24.588 6.366 -19.008 1.00 56.09 104 ASP A C 1
ATOM 815 O O . ASP A 1 104 ? 23.644 7.143 -19.162 1.00 56.09 104 ASP A O 1
ATOM 819 N N . HIS A 1 105 ? 24.368 5.080 -18.724 1.00 61.03 105 HIS A N 1
ATOM 820 C CA . HIS A 1 105 ? 23.023 4.509 -18.617 1.00 61.03 105 HIS A CA 1
ATOM 821 C C . HIS A 1 105 ? 22.248 5.000 -17.383 1.00 61.03 105 HIS A C 1
ATOM 823 O O . HIS A 1 105 ? 22.696 4.852 -16.246 1.00 61.03 105 HIS A O 1
ATOM 829 N N . ASP A 1 106 ? 21.011 5.456 -17.613 1.00 68.50 106 ASP A N 1
ATOM 830 C CA . ASP A 1 106 ? 19.995 5.711 -16.585 1.00 68.50 106 ASP A CA 1
ATOM 831 C C . ASP A 1 106 ? 19.583 4.393 -15.898 1.00 68.50 106 ASP A C 1
ATOM 833 O O . ASP A 1 106 ? 18.623 3.719 -16.292 1.00 68.50 106 ASP A O 1
ATOM 837 N N . VAL A 1 107 ? 20.314 4.005 -14.851 1.00 82.06 107 VAL A N 1
ATOM 838 C CA . VAL A 1 107 ? 19.888 2.943 -13.932 1.00 82.06 107 VAL A CA 1
ATOM 839 C C . VAL A 1 107 ? 18.524 3.325 -13.358 1.00 82.06 107 VAL A C 1
ATOM 841 O O . VAL A 1 107 ? 18.374 4.329 -12.660 1.00 82.06 107 VAL A O 1
ATOM 844 N N . VAL A 1 108 ? 17.506 2.505 -13.621 1.00 87.38 108 VAL A N 1
ATOM 845 C CA . VAL A 1 108 ? 16.152 2.772 -13.127 1.00 87.38 108 VAL A CA 1
ATOM 846 C C . VAL A 1 108 ? 16.026 2.228 -11.711 1.00 87.38 108 VAL A C 1
ATOM 848 O O . VAL A 1 108 ? 16.042 1.014 -11.493 1.00 87.38 108 VAL A O 1
ATOM 851 N N . HIS A 1 109 ? 15.853 3.122 -10.742 1.00 90.38 109 HIS A N 1
ATOM 852 C CA . HIS A 1 109 ? 15.587 2.754 -9.355 1.00 90.38 109 HIS A CA 1
ATOM 853 C C . HIS A 1 109 ? 14.085 2.672 -9.083 1.00 90.38 109 HIS A C 1
ATOM 855 O O . HIS A 1 109 ? 13.355 3.653 -9.204 1.00 90.38 109 HIS A O 1
ATOM 861 N N . MET A 1 110 ? 13.628 1.500 -8.654 1.00 91.88 110 MET A N 1
ATOM 862 C CA . MET A 1 110 ? 12.284 1.303 -8.122 1.00 91.88 110 MET A CA 1
ATOM 863 C C . MET A 1 110 ? 12.354 1.299 -6.607 1.00 91.88 110 MET A C 1
ATOM 865 O O . MET A 1 110 ? 13.126 0.531 -6.024 1.00 91.88 110 MET A O 1
ATOM 869 N N . SER A 1 111 ? 11.507 2.092 -5.970 1.00 93.81 111 SER A N 1
ATOM 870 C CA . SER A 1 111 ? 11.351 2.088 -4.524 1.00 93.81 111 SER A CA 1
ATOM 871 C C . SER A 1 111 ? 9.926 1.710 -4.142 1.00 93.81 111 SER A C 1
ATOM 873 O O . SER A 1 111 ? 8.951 2.029 -4.819 1.00 93.81 111 SER A O 1
ATOM 875 N N . HIS A 1 112 ? 9.813 0.991 -3.035 1.00 95.00 112 HIS A N 1
ATOM 876 C CA . HIS A 1 112 ? 8.551 0.688 -2.385 1.00 95.00 112 HIS A CA 1
ATOM 877 C C . HIS A 1 112 ? 8.726 0.937 -0.897 1.00 95.00 112 HIS A C 1
ATOM 879 O O . HIS A 1 112 ? 9.675 0.435 -0.292 1.00 95.00 112 HIS A O 1
ATOM 885 N N . ALA A 1 113 ? 7.825 1.715 -0.311 1.00 95.94 113 ALA A N 1
ATOM 886 C CA . ALA A 1 113 ? 7.871 2.058 1.097 1.00 95.94 113 ALA A CA 1
ATOM 887 C C . ALA A 1 113 ? 6.473 1.994 1.702 1.00 95.94 113 ALA A C 1
ATOM 889 O O . ALA A 1 113 ? 5.495 2.432 1.097 1.00 95.94 113 ALA A O 1
ATOM 890 N N . VAL A 1 114 ? 6.406 1.480 2.925 1.00 96.94 114 VAL A N 1
ATOM 891 C CA . VAL A 1 114 ? 5.234 1.584 3.786 1.00 96.94 114 VAL A CA 1
ATOM 892 C C . VAL A 1 114 ? 5.610 2.485 4.949 1.00 96.94 114 VAL A C 1
ATOM 894 O O . VAL A 1 114 ? 6.588 2.232 5.656 1.00 96.94 114 VAL A O 1
ATOM 897 N N . SER A 1 115 ? 4.825 3.537 5.143 1.00 96.75 115 SER A N 1
ATOM 898 C CA . SER A 1 115 ? 5.032 4.535 6.188 1.00 96.75 115 SER A CA 1
ATOM 899 C C . SER A 1 115 ? 3.841 4.569 7.135 1.00 96.75 115 SER A C 1
ATOM 901 O O . SER A 1 115 ? 2.707 4.319 6.734 1.00 96.75 115 SER A O 1
ATOM 903 N N . ARG A 1 116 ? 4.102 4.913 8.395 1.00 96.75 116 ARG A N 1
ATOM 904 C CA . ARG A 1 116 ? 3.098 5.141 9.432 1.00 96.75 116 ARG A CA 1
ATOM 905 C C . ARG A 1 116 ? 3.035 6.623 9.768 1.00 96.75 116 ARG A C 1
ATOM 907 O O . ARG A 1 116 ? 4.069 7.229 10.043 1.00 96.75 116 ARG A O 1
ATOM 914 N N . TYR A 1 117 ? 1.828 7.168 9.809 1.00 96.56 117 TYR A N 1
ATOM 915 C CA . TYR A 1 117 ? 1.547 8.464 10.417 1.00 96.56 117 TYR A CA 1
ATOM 916 C C . TYR A 1 117 ? 0.990 8.275 11.834 1.00 96.56 117 TYR A C 1
ATOM 918 O O . TYR A 1 117 ? 0.366 7.258 12.139 1.00 96.56 117 TYR A O 1
ATOM 926 N N . SER A 1 118 ? 1.260 9.236 12.712 1.00 95.44 118 SER A N 1
ATOM 927 C CA . SER A 1 118 ? 0.695 9.319 14.059 1.00 95.44 118 SER A CA 1
ATOM 928 C C . SER A 1 118 ? 0.702 10.779 14.486 1.00 95.44 118 SER A C 1
ATOM 930 O O . SER A 1 118 ? 1.744 11.431 14.365 1.00 95.44 118 SER A O 1
ATOM 932 N N . ASP A 1 119 ? -0.406 11.270 15.042 1.00 94.88 119 ASP A N 1
ATOM 933 C CA . ASP A 1 119 ? -0.520 12.653 15.530 1.00 94.88 119 ASP A CA 1
ATOM 934 C C . ASP A 1 119 ? 0.564 12.983 16.564 1.00 94.88 119 ASP A C 1
ATOM 936 O O . ASP A 1 119 ? 1.106 14.084 16.580 1.00 94.88 119 ASP A O 1
ATOM 940 N N . SER A 1 120 ? 0.977 11.989 17.360 1.00 94.88 120 SER A N 1
ATOM 941 C CA . SER A 1 120 ? 2.071 12.126 18.329 1.00 94.88 120 SER A CA 1
ATOM 942 C C . SER A 1 120 ? 3.428 12.497 17.713 1.00 94.88 120 SER A C 1
ATOM 944 O O . SER A 1 120 ? 4.267 13.073 18.400 1.00 94.88 120 SER A O 1
ATOM 946 N N . TYR A 1 121 ? 3.666 12.171 16.437 1.00 94.81 121 TYR A N 1
ATOM 947 C CA . TYR A 1 121 ? 4.8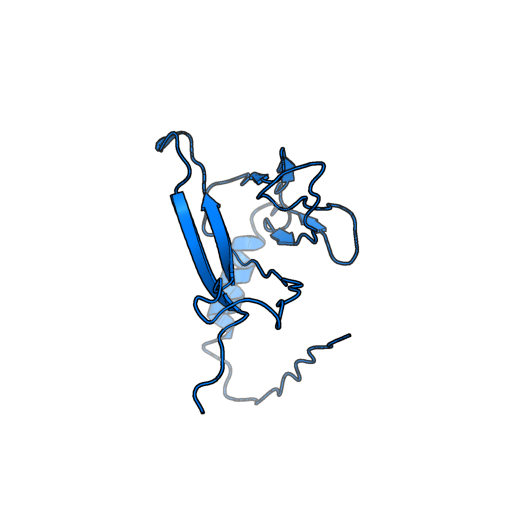85 12.543 15.707 1.00 94.81 121 TYR A CA 1
ATOM 948 C C . TYR A 1 121 ? 4.664 13.693 14.720 1.00 94.81 121 TYR A C 1
ATOM 950 O O . TYR A 1 121 ? 5.644 14.240 14.208 1.00 94.81 121 TYR A O 1
ATOM 958 N N . GLY A 1 122 ? 3.409 13.978 14.357 1.00 96.12 122 GLY A N 1
ATOM 959 C CA . GLY A 1 122 ? 3.031 14.962 13.339 1.00 96.12 122 GLY A CA 1
ATOM 960 C C . GLY A 1 122 ? 3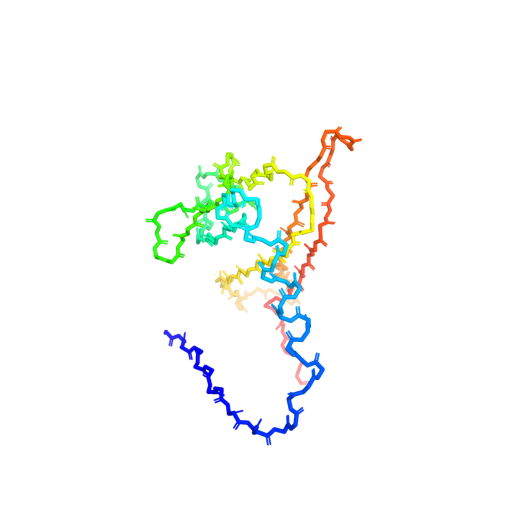.617 14.704 11.944 1.00 96.12 122 GLY A C 1
ATOM 961 O O . GLY A 1 122 ? 3.645 15.607 11.113 1.00 96.12 122 GLY A O 1
ATOM 962 N N . SER A 1 123 ? 4.152 13.507 11.678 1.00 96.44 123 SER A N 1
ATOM 963 C CA . SER A 1 123 ? 4.878 13.192 10.442 1.00 96.44 123 SER A CA 1
ATOM 964 C C . SER A 1 123 ? 4.902 11.693 10.139 1.00 96.44 123 SER A C 1
ATOM 966 O O . SER A 1 123 ? 4.787 10.857 11.037 1.00 96.44 123 SER A O 1
ATOM 968 N N . TYR A 1 124 ?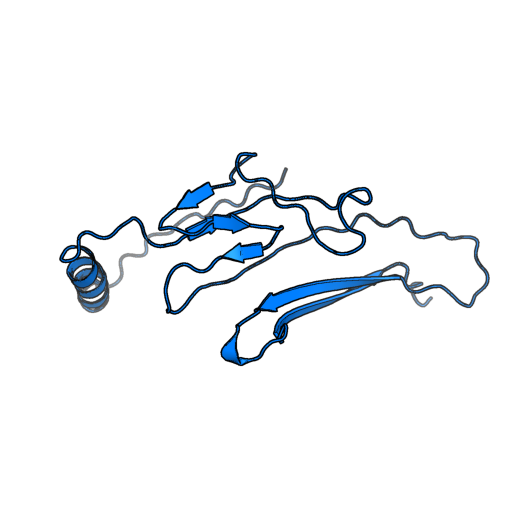 5.098 11.355 8.862 1.00 96.44 124 TYR A N 1
ATOM 969 C CA . TYR A 1 124 ? 5.287 9.975 8.419 1.00 96.44 124 TYR A CA 1
ATOM 970 C C . TYR A 1 124 ? 6.644 9.426 8.866 1.00 96.44 124 TYR A C 1
ATOM 972 O O . TYR A 1 124 ? 7.675 10.091 8.738 1.00 96.44 124 TYR A O 1
ATOM 980 N N . LYS A 1 125 ? 6.647 8.184 9.355 1.00 96.31 125 LYS A N 1
ATOM 981 C CA . LYS A 1 125 ? 7.848 7.407 9.680 1.00 96.31 125 LYS A CA 1
ATOM 982 C C . LYS A 1 125 ? 7.850 6.107 8.875 1.00 96.31 125 LYS A C 1
ATOM 984 O O . LYS A 1 125 ? 6.801 5.468 8.792 1.00 96.31 125 LYS A O 1
ATOM 989 N N . PRO A 1 126 ? 8.981 5.697 8.283 1.00 95.25 126 PRO A N 1
ATOM 990 C CA . PRO A 1 126 ? 9.041 4.448 7.533 1.00 95.25 126 PRO A CA 1
ATOM 991 C C . PRO A 1 126 ? 8.848 3.256 8.479 1.00 95.25 126 PRO A C 1
ATOM 993 O O . PRO A 1 126 ? 9.492 3.183 9.523 1.00 95.25 126 PRO A O 1
ATOM 996 N N . LEU A 1 127 ? 7.969 2.322 8.111 1.00 96.56 127 LEU A N 1
ATOM 997 C CA . LEU A 1 127 ? 7.883 1.003 8.747 1.00 96.56 127 LEU A CA 1
ATOM 998 C C . LEU A 1 127 ? 8.864 0.040 8.085 1.00 96.56 127 LEU A C 1
ATOM 1000 O O . LEU A 1 127 ? 9.638 -0.631 8.760 1.00 96.56 127 LEU A O 1
ATOM 1004 N N . PHE A 1 128 ? 8.838 -0.006 6.755 1.00 96.81 128 PHE A N 1
ATOM 1005 C CA . PHE A 1 128 ? 9.799 -0.741 5.946 1.00 96.81 128 PHE A CA 1
ATOM 1006 C C . PHE A 1 128 ? 9.835 -0.177 4.528 1.00 96.81 128 PHE A C 1
ATOM 1008 O O . PHE A 1 128 ? 8.854 0.380 4.028 1.00 96.81 128 PHE A O 1
ATOM 1015 N N . SER A 1 129 ? 10.976 -0.342 3.869 1.00 96.62 129 SER A N 1
ATOM 1016 C CA . SER A 1 129 ? 11.162 0.018 2.470 1.00 96.62 129 SER A CA 1
ATOM 1017 C C . SER A 1 129 ? 12.108 -0.956 1.778 1.00 96.62 129 SER A C 1
ATOM 1019 O O . SER A 1 129 ? 12.890 -1.663 2.414 1.00 96.62 129 SER A O 1
ATOM 1021 N N . ALA A 1 130 ? 12.012 -1.009 0.456 1.00 95.81 130 ALA A N 1
ATOM 1022 C CA . ALA A 1 130 ? 12.904 -1.771 -0.396 1.00 95.81 130 ALA A CA 1
ATOM 1023 C C . ALA A 1 130 ? 13.187 -0.984 -1.675 1.00 95.81 130 ALA A C 1
ATOM 1025 O O . ALA A 1 130 ? 12.304 -0.308 -2.207 1.00 95.81 130 ALA A O 1
ATOM 1026 N N . ILE A 1 131 ? 14.419 -1.102 -2.168 1.00 95.31 131 ILE A N 1
ATOM 1027 C CA . ILE A 1 131 ? 14.860 -0.519 -3.435 1.00 95.31 131 ILE A CA 1
ATOM 1028 C C . ILE A 1 131 ? 15.440 -1.634 -4.304 1.00 95.31 131 ILE A C 1
ATOM 1030 O O . ILE A 1 131 ? 16.141 -2.531 -3.818 1.00 95.31 131 ILE A O 1
ATOM 1034 N N . ARG A 1 132 ? 15.133 -1.582 -5.598 1.00 93.50 132 ARG A N 1
ATOM 1035 C CA . ARG A 1 132 ? 15.732 -2.427 -6.632 1.00 93.50 132 ARG A CA 1
ATOM 1036 C C . ARG A 1 132 ? 16.172 -1.555 -7.799 1.00 93.50 132 ARG A C 1
ATOM 1038 O O . ARG A 1 132 ? 15.556 -0.529 -8.070 1.00 93.50 132 ARG A O 1
ATOM 1045 N N . SER A 1 133 ? 17.216 -1.994 -8.486 1.00 90.56 133 SER A N 1
ATOM 1046 C CA . SER A 1 133 ? 17.685 -1.372 -9.722 1.00 90.56 133 SER A CA 1
ATOM 1047 C C . SER A 1 133 ? 17.326 -2.267 -10.903 1.00 90.56 133 SER A C 1
ATOM 1049 O O . SER A 1 133 ? 17.421 -3.491 -10.802 1.00 90.56 133 SER A O 1
ATOM 1051 N N . ALA A 1 134 ? 16.908 -1.658 -12.004 1.00 88.19 134 ALA A N 1
ATOM 1052 C CA . ALA A 1 134 ? 16.680 -2.297 -13.293 1.00 88.19 134 ALA A CA 1
ATOM 1053 C C . ALA A 1 134 ? 17.436 -1.533 -14.386 1.00 88.19 134 ALA A C 1
ATOM 1055 O O . ALA A 1 134 ? 17.978 -0.456 -14.139 1.00 88.19 134 ALA A O 1
ATOM 1056 N N . CYS A 1 135 ? 17.461 -2.103 -15.592 1.00 85.44 135 CYS A N 1
ATOM 1057 C CA . CYS A 1 135 ? 18.182 -1.541 -16.736 1.00 85.44 135 CYS A CA 1
ATOM 1058 C C . CYS A 1 135 ? 19.690 -1.380 -16.473 1.00 85.44 135 CYS A C 1
ATOM 1060 O O . CYS A 1 135 ? 20.322 -0.456 -16.969 1.00 85.44 135 CYS A O 1
ATOM 1062 N N . VAL A 1 136 ? 20.258 -2.289 -15.675 1.00 74.19 136 VAL A N 1
ATOM 1063 C CA . VAL A 1 136 ? 21.702 -2.383 -15.448 1.00 74.19 136 VAL A CA 1
ATOM 1064 C C . VAL A 1 136 ? 22.298 -3.149 -16.625 1.00 74.19 136 VAL A C 1
ATOM 1066 O O . VAL A 1 136 ? 21.824 -4.245 -16.932 1.00 74.19 136 VAL A O 1
ATOM 1069 N N . GLN A 1 137 ? 23.305 -2.586 -17.293 1.00 67.25 137 GLN A N 1
ATOM 1070 C CA . GLN A 1 137 ? 24.075 -3.340 -18.279 1.00 67.25 137 GLN A CA 1
ATOM 1071 C C . GLN A 1 137 ? 24.786 -4.508 -17.591 1.00 67.25 137 GLN A C 1
ATOM 1073 O O . GLN A 1 137 ? 25.368 -4.345 -16.517 1.00 67.25 137 GLN A O 1
ATOM 1078 N N . ALA A 1 138 ? 24.710 -5.695 -18.190 1.00 57.38 138 ALA A N 1
ATOM 1079 C CA . ALA A 1 138 ? 25.525 -6.811 -17.738 1.00 57.38 138 ALA A CA 1
ATOM 1080 C C . ALA A 1 138 ? 26.994 -6.493 -18.068 1.00 57.38 138 ALA A C 1
ATOM 1082 O O . ALA A 1 138 ? 27.253 -6.055 -19.188 1.00 57.38 138 ALA A O 1
ATOM 1083 N N . PRO A 1 139 ? 27.938 -6.669 -17.128 1.00 57.94 139 PRO A N 1
ATOM 1084 C CA . PRO A 1 139 ? 29.350 -6.626 -17.476 1.00 57.94 139 PRO A CA 1
ATOM 1085 C C . PRO A 1 139 ? 29.674 -7.804 -18.406 1.00 57.94 139 PRO A C 1
ATOM 1087 O O . PRO A 1 139 ? 29.187 -8.913 -18.163 1.00 57.94 139 PRO A O 1
ATOM 1090 N N . ASP A 1 140 ? 30.451 -7.525 -19.454 1.00 52.31 140 ASP A N 1
ATOM 1091 C CA . ASP A 1 140 ? 30.965 -8.509 -20.420 1.00 52.31 140 ASP A CA 1
ATOM 1092 C C . ASP A 1 140 ? 31.822 -9.610 -19.763 1.00 52.31 140 ASP A C 1
ATOM 1094 O O . ASP A 1 140 ? 32.575 -9.305 -18.803 1.00 52.31 140 ASP A O 1
#

Sequence (140 aa):
AATVCFTLNKSQNNQESGNELRLALRDTFSKENVTSRAAIHLTGAYNPNVSADRLDWKRNQDQAFASGGLKVEDREIIIPTDGIYFVYSQVSFHISCKTDMPEDHDVVHMSHAVSRYSDSYGSYKPLFSAIRSACVQAPD

Foldseek 3Di:
DDDDDDDDDDDDDDPDVVVVVVVVVVVVQVPDPDFDPWDWDWDWDDDVVLDVPATDTDQPDDPTHTTDPWDADPNDTDDPDDDDDDDDDDDDDDDDADDPDPPPGDWDKDKDWDWDDDPVVNDTDTPDMDIDTPNDDDDD

=== Feature glossary ===
The record interleaves many kinds of information about one protein. Here is each kind framed as the question it answers.

Q: What does the local fold look like, residue by residue?
A: The Foldseek 3Di string encodes local tertiary geometry as a 20-letter alphabet — one character per residue — derived from the relative positions of nearby Cα atoms. Unlike the amino-acid sequence, 3Di is a direct function of the 3D structure, so two proteins with the same fold have similar 3Di strings even at low sequence identity.

Q: Which residues are in helices, strands, or loops?
A: The SS8 string is DSSP's per-residue secondary-structure call. α-helix (H) means an i→i+4 H-bond ladder; β-strand (E) means the residue participates in a β-sheet; 3₁₀ (G) and π (I) are tighter and wider helices; T/S are turns/bends; '-' is loop.

Q: How big and how compact is the whole molecule?
A: Radius of gyration (Rg) is the root-mean-square distance of Cα atoms from their centroid — a single number for overall size and compactness. A globular domain of N residues has Rg ≈ 2.2·N^0.38 Å; an extended or disordered chain has a much larger Rg. The Cα contact count is the number of residue pairs whose Cα atoms are within 8 Å and are more than four positions apart in sequence — a standard proxy for tertiary packing density. The bounding box is the smallest axis-aligned box enclosing all Cα atoms.

Q: Where is each backbone atom in 3D?
A: Structure coordinates are given as an mmCIF _atom_site loop: one row per atom with element, residue name, chain id, sequence number, and x/y/z position in Å. Only the four main-chain atoms per residue are included here; side chains are omitted to keep the record compact.

Q: What is the amino-acid chain?
A: Primary structure: the covalent order of the twenty standard amino acids along the backbone. Two proteins with the same sequence will (almost always) fold to the same structure; two with 30% identity often share a fold but not the details.

Q: What if only a Cα trace is available?
A: Three-state secondary structure (P-SEA) collapses the eight DSSP classes into helix (a), strand (b), and coil (c). P-SEA assigns these from Cα geometry alone — distances and angles — without requiring backbone oxygens, so it works on any Cα trace.

Q: What family and function is it annotated with?
A: Database cross-references. InterPro integrates a dozen domain/family signature databases into unified entries with residue-range hits. GO terms attach function/process/location labels with evidence codes. CATH codes position the fold in a four-level structural taxonomy. Organism is the NCBI-taxonomy species name.

Q: How confident is the AlphaFold model at each residue?
A: pLDDT is the predicted lDDT-Cα score: AlphaFold's confidence that the local environment of each residue (all inter-atomic distances within 15 Å) is correctly placed. It is a per-residue number between 0 and 100, with higher meaning more reliable.

Q: How mobile is each atom in the crystal?
A: B-factor (Debye–Waller factor) reflects atomic displacement in the crystal lattice. It is an experimental observable (units Å²), not a prediction; low values mean the atom is pinned down, high values mean it moves or is heterogeneous across the crystal.

Q: Which residues are buried vs exposed?
A: SASA measures how much of the protein is reachable by solvent. It is computed by rolling a water-sized probe over the atomic surface and summing the exposed area (Å²). Per-residue SASA distinguishes core (buried, low SASA) from surface (exposed, high SASA) residues; total SASA is a whole-molecule size measure.

Q: What do the diagnostic plots show?
A: Plot images: a contact map (which residues are close in 3D, as an N×N binary image), a Ramachandran scatter (backbone torsion angles, revealing secondary-structure composition at a glance), and — for AlphaFold structures — a PAE heatmap (pairwise prediction confidence).

Q: What known structures does this most resemble?
A: The Foldseek neighbor list gives the closest experimentally determined structures in the PDB, ranked by structural alignment. TM-score near 1 means near-identical fold; near 0.3 means only rough topology match. This is how one finds what a novel AlphaFold prediction most resembles in the solved-structure universe.

Q: Are the domains correctly placed relative to each other?
A: Predicted aligned error is AlphaFold's pairwise confidence. Unlike pLDDT (per-residue), PAE is per-residue-pair and captures whether two parts of the structure are correctly placed relative to each other. Units are ångströms of expected positional error.

Q: What do the rendered images show?
A: Structure images are PyMOL renders from six orthogonal camera directions. Cartoon representation draws helices as coils and strands as arrows; sticks shows the backbone as bonds; surface shows the solvent-excluded envelope. Rainbow coloring maps sequence position to hue (blue→red, N→C); chain coloring assigns a distinct color per polypeptide.

Q: What are the backbone torsion angles?
A: φ (phi) and ψ (psi) are the two rotatable backbone dihedrals per residue: φ is the C(i-1)–N–Cα–C torsion, ψ is the N–Cα–C–N(i+1) torsion, both in degrees on (−180°, 180°]. α-helical residues cluster near (−60°, −45°); β-strand residues near (−120°, +130°). A Ramachandran plot is simply a scatter of (φ, ψ) for every residue.